Protein AF-A0A9D6J6Y9-F1 (afdb_monomer_lite)

pLDDT: mean 70.53, std 20.16, range [35.34, 92.69]

Secondary structure (DSSP, 8-state):
--STTSHHHHHHHHHTT---------TTS-HHHHHHHHHHHHHHHHHHHHHHHHHHHHHHHTT----HHHHHHHHHHHHHHHHHHHHHHHHHHTTS-TTSTTHHHHHHHHHHHHHHHHHHHHHHHHHHHHH-HHHHHHHHHHHTTS-SS---GGG-------GGG--

Foldseek 3Di:
DPDPPPVVVVVVVVVVVPPDPPVPVPVPDDLLNLLLVLLVVLVVLLVVLLVVLVVVLVCLVVVHDDDLVVNLVSLVVSLVSSLVSVVVSVVSVVVDDPPDPCNVVSLVSVVVVVVSVVSSVVSLVSCCVSVDPVNCVSCPVNVPRVPPDDPPPVSPDPPPPDPVPPD

Radius of gyration: 19.61 Å; chains: 1; bounding box: 60×45×50 Å

Sequence (167 aa):
MLVKKALSAFFLLSLISHGCFGVGLNPQFKPNEYVLKLYQRVLSIGQAILEFEEETIARLKSKHPIDSDSLVSRFLSGKSQIKALRKLARRFESRVSNSDPLFPKIQSLKERLISFLRRHRQNGEKLKELGGSKWIASFKGVDDAFSDGEIDPNCASFPVRTIDEQF

Structure (mmCIF, N/CA/C/O backbone):
data_AF-A0A9D6J6Y9-F1
#
_entry.id   AF-A0A9D6J6Y9-F1
#
loop_
_atom_site.group_PDB
_atom_site.id
_atom_site.type_symbol
_atom_site.label_atom_id
_atom_site.label_alt_id
_atom_site.label_comp_id
_atom_site.label_asym_id
_atom_site.label_entity_id
_atom_site.label_seq_id
_atom_site.pdbx_PDB_ins_code
_atom_site.Cartn_x
_atom_site.Cartn_y
_atom_site.Cartn_z
_atom_site.occupancy
_atom_site.B_iso_or_equiv
_atom_site.auth_seq_id
_atom_site.auth_comp_id
_atom_site.auth_asym_id
_atom_site.auth_atom_id
_atom_site.pdbx_PDB_model_num
ATOM 1 N N . MET A 1 1 ? -39.559 1.590 2.139 1.00 45.78 1 MET A N 1
ATOM 2 C CA . MET A 1 1 ? -38.839 0.292 2.114 1.00 45.78 1 MET A CA 1
ATOM 3 C C . MET A 1 1 ? -38.175 0.063 0.741 1.00 45.78 1 MET A C 1
ATOM 5 O O . MET A 1 1 ? -38.390 -0.964 0.117 1.00 45.78 1 MET A O 1
ATOM 9 N N . LEU A 1 2 ? -37.386 1.033 0.244 1.00 44.16 2 LEU A N 1
ATOM 10 C CA . LEU A 1 2 ? -36.997 1.110 -1.182 1.00 44.16 2 LEU A CA 1
ATOM 11 C C . LEU A 1 2 ? -35.543 1.566 -1.443 1.00 44.16 2 LEU A C 1
ATOM 13 O O . LEU A 1 2 ? -35.202 1.890 -2.568 1.00 44.16 2 LEU A O 1
ATOM 17 N N . VAL A 1 3 ? -34.663 1.565 -0.433 1.00 46.22 3 VAL A N 1
ATOM 18 C CA . VAL A 1 3 ? -33.266 2.045 -0.590 1.00 46.22 3 VAL A CA 1
ATOM 19 C C . VAL A 1 3 ? -32.233 0.905 -0.540 1.00 46.22 3 VAL A C 1
ATOM 21 O O . VAL A 1 3 ? -31.076 1.076 -0.905 1.00 46.22 3 VAL A O 1
ATOM 24 N N . LYS A 1 4 ? -32.640 -0.318 -0.173 1.00 44.38 4 LYS A N 1
ATOM 25 C CA . LYS A 1 4 ? -31.705 -1.443 0.027 1.00 44.38 4 LYS A CA 1
ATOM 26 C C . LYS A 1 4 ? -31.321 -2.222 -1.239 1.00 44.38 4 LYS A C 1
ATOM 28 O O . LYS A 1 4 ? -30.479 -3.106 -1.151 1.00 44.38 4 LYS A O 1
ATOM 33 N N . LYS A 1 5 ? -31.890 -1.912 -2.411 1.00 45.34 5 LYS A N 1
ATOM 34 C CA . LYS A 1 5 ? -31.613 -2.664 -3.654 1.00 45.34 5 LYS A CA 1
ATOM 35 C C . LYS A 1 5 ? -30.572 -2.019 -4.582 1.00 45.34 5 LYS A C 1
ATOM 37 O O . LYS A 1 5 ? -30.061 -2.708 -5.454 1.00 45.34 5 LYS A O 1
ATOM 42 N N . ALA A 1 6 ? -30.194 -0.756 -4.369 1.00 45.97 6 ALA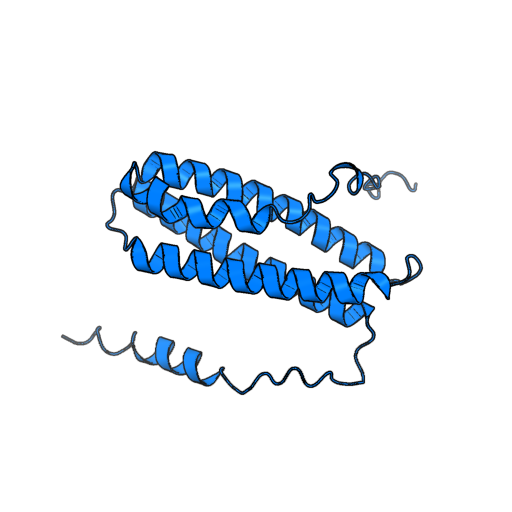 A N 1
ATOM 43 C CA . ALA A 1 6 ? -29.249 -0.061 -5.254 1.00 45.97 6 ALA A CA 1
ATOM 44 C C . ALA A 1 6 ? -27.764 -0.332 -4.926 1.00 45.97 6 ALA A C 1
ATOM 46 O O . ALA A 1 6 ? -26.925 -0.320 -5.822 1.00 45.97 6 ALA A O 1
ATOM 47 N N . LEU A 1 7 ? -27.423 -0.652 -3.670 1.00 45.28 7 LEU A N 1
ATOM 48 C CA . LEU A 1 7 ? -26.027 -0.896 -3.267 1.00 45.28 7 LEU A CA 1
ATOM 49 C C . LEU A 1 7 ? -25.489 -2.294 -3.624 1.00 45.28 7 LEU A C 1
ATOM 51 O O . LEU A 1 7 ? -24.278 -2.492 -3.632 1.00 45.28 7 LEU A O 1
ATOM 55 N N . SER A 1 8 ? -26.353 -3.255 -3.970 1.00 42.44 8 SER A N 1
ATOM 56 C CA . SER A 1 8 ? -25.916 -4.615 -4.331 1.00 42.44 8 SER A CA 1
ATOM 57 C C . SER A 1 8 ? -25.462 -4.743 -5.790 1.00 42.44 8 SER A C 1
ATOM 59 O O . SER A 1 8 ? -24.749 -5.688 -6.118 1.00 42.44 8 SER A O 1
ATOM 61 N N . ALA A 1 9 ? -25.842 -3.811 -6.670 1.00 46.44 9 ALA A N 1
ATOM 62 C CA . ALA A 1 9 ? -25.486 -3.880 -8.089 1.00 46.44 9 ALA A CA 1
ATOM 63 C C . ALA A 1 9 ? -24.075 -3.331 -8.372 1.00 46.44 9 ALA A C 1
ATOM 65 O O . ALA A 1 9 ? -23.401 -3.802 -9.284 1.00 46.44 9 ALA A O 1
ATOM 66 N N . PHE A 1 10 ? -23.579 -2.406 -7.542 1.00 47.28 10 PHE A N 1
ATOM 67 C CA . PHE A 1 10 ? -22.223 -1.865 -7.687 1.00 47.28 10 PHE A CA 1
ATOM 68 C C . PHE A 1 10 ? -21.133 -2.864 -7.266 1.00 47.28 10 PHE A C 1
ATOM 70 O O . PHE A 1 10 ? -20.038 -2.859 -7.824 1.00 47.28 10 PHE A O 1
ATOM 77 N N . PHE A 1 11 ? -21.438 -3.773 -6.333 1.00 45.28 11 PHE A N 1
ATOM 78 C CA . PHE A 1 11 ? -20.496 -4.815 -5.910 1.00 45.28 11 PHE A CA 1
ATOM 79 C C . PHE A 1 11 ? -20.420 -5.995 -6.894 1.00 45.28 11 PHE A C 1
ATOM 81 O O . PHE A 1 11 ? -19.364 -6.608 -7.039 1.00 45.28 11 PHE A O 1
ATOM 88 N N . LEU A 1 12 ? -21.504 -6.276 -7.624 1.00 40.16 12 LEU A N 1
ATOM 89 C CA . LEU A 1 12 ? -21.552 -7.355 -8.618 1.00 40.16 12 LEU A CA 1
ATOM 90 C C . LEU A 1 12 ? -20.881 -6.987 -9.951 1.00 40.16 12 LEU A C 1
ATOM 92 O O . LEU A 1 12 ? -20.340 -7.867 -10.615 1.00 40.16 12 LEU A O 1
ATOM 96 N N . LEU A 1 13 ? -20.804 -5.700 -10.301 1.00 38.53 13 LEU A N 1
ATOM 97 C CA . LEU A 1 13 ? -20.043 -5.237 -11.471 1.00 38.53 13 LEU A CA 1
ATOM 98 C C . LEU A 1 13 ? -18.526 -5.151 -11.231 1.00 38.53 13 LEU A C 1
ATOM 100 O O . LEU A 1 13 ? -17.762 -5.154 -12.192 1.00 38.53 13 LEU A O 1
ATOM 104 N N . SER A 1 14 ? -18.066 -5.159 -9.976 1.00 40.72 14 SER A N 1
ATOM 105 C CA . SER A 1 14 ? -16.626 -5.190 -9.669 1.00 40.72 14 SER A CA 1
ATOM 106 C C . SER A 1 14 ? -16.041 -6.613 -9.695 1.00 40.72 14 SER A C 1
ATOM 108 O O . SER A 1 14 ? -14.840 -6.798 -9.891 1.00 40.72 14 SER A O 1
ATOM 110 N N . LEU A 1 15 ? -16.884 -7.649 -9.588 1.00 43.41 15 LEU A N 1
ATOM 111 C CA . LEU A 1 15 ? -16.440 -9.048 -9.526 1.00 43.41 15 LEU A CA 1
ATOM 112 C C . LEU A 1 15 ? -16.279 -9.724 -10.897 1.00 43.41 15 LEU A C 1
ATOM 114 O O . LEU A 1 15 ? -15.530 -10.692 -10.985 1.00 43.41 15 LEU A O 1
ATOM 118 N N . ILE A 1 16 ? -16.853 -9.177 -11.974 1.00 44.53 16 ILE A N 1
ATOM 119 C CA . ILE A 1 16 ? -16.681 -9.704 -13.347 1.00 44.53 16 ILE A CA 1
ATOM 120 C C . ILE A 1 16 ? -15.423 -9.128 -14.036 1.00 44.53 16 ILE A C 1
ATOM 122 O O . ILE A 1 16 ? -15.045 -9.553 -15.121 1.00 44.53 16 ILE A O 1
ATOM 126 N N . SER A 1 17 ? -14.672 -8.243 -13.367 1.00 40.84 17 SER A N 1
ATOM 127 C CA . SER A 1 17 ? -13.323 -7.862 -13.823 1.00 40.84 17 SER A CA 1
ATOM 128 C C . SER A 1 17 ? -12.222 -8.861 -13.421 1.00 40.84 17 SER A C 1
ATOM 130 O O . SER A 1 17 ? -11.066 -8.672 -13.793 1.00 40.84 17 SER A O 1
ATOM 132 N N . HIS A 1 18 ? -12.576 -9.990 -12.786 1.00 43.03 18 HIS A N 1
ATOM 133 C CA . HIS A 1 18 ? -11.714 -11.179 -12.667 1.00 43.03 18 HIS A CA 1
ATOM 134 C C . HIS A 1 18 ? -11.625 -11.959 -13.990 1.00 43.03 18 HIS A C 1
ATOM 136 O O . HI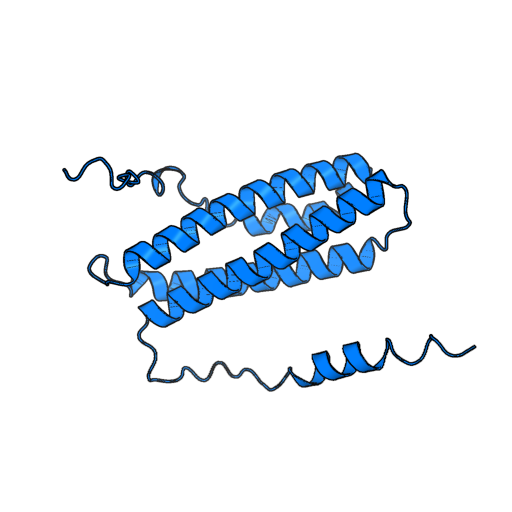S A 1 18 ? -11.566 -13.189 -14.004 1.00 43.03 18 HIS A O 1
ATOM 142 N N . GLY A 1 19 ? -11.588 -11.244 -15.117 1.00 36.19 19 GLY A N 1
ATOM 143 C CA . GLY A 1 19 ? -11.027 -11.798 -16.333 1.00 36.19 19 GLY A CA 1
ATOM 144 C C . GLY A 1 19 ? -9.611 -12.237 -16.000 1.00 36.19 19 GLY A C 1
ATOM 145 O O . GLY A 1 19 ? -8.817 -11.435 -15.510 1.00 36.19 19 GLY A O 1
ATOM 146 N N . CYS A 1 20 ? -9.347 -13.526 -16.191 1.00 36.75 20 CYS A N 1
ATOM 147 C CA . CYS A 1 20 ? -8.038 -14.145 -16.223 1.00 36.75 20 CYS A CA 1
ATOM 148 C C . CYS A 1 20 ? -6.949 -13.156 -16.662 1.00 36.75 20 CYS A C 1
ATOM 150 O O . CYS A 1 20 ? -6.635 -13.056 -17.846 1.00 36.75 20 CYS A O 1
ATOM 152 N N . PHE A 1 21 ? -6.303 -12.475 -15.714 1.00 40.75 21 PHE A N 1
ATOM 153 C CA . PHE A 1 21 ? -4.979 -11.920 -15.944 1.00 40.75 21 PHE A CA 1
ATOM 154 C C . PHE A 1 21 ? -4.016 -13.101 -15.875 1.00 40.75 21 PHE A C 1
ATOM 156 O O . PHE A 1 21 ? -3.206 -13.247 -14.962 1.00 40.75 21 PHE 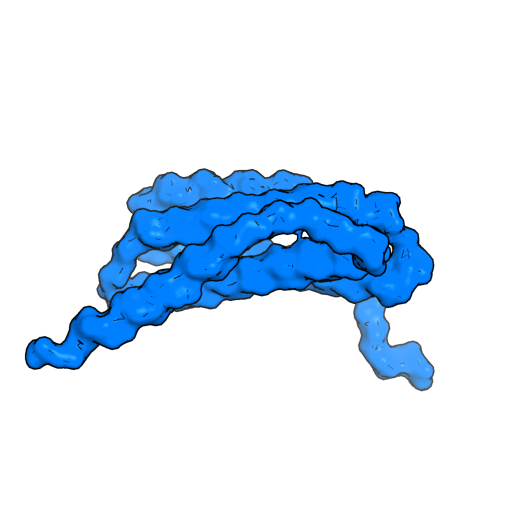A O 1
ATOM 163 N N . GLY A 1 22 ? -4.103 -13.950 -16.903 1.00 35.69 22 GLY A N 1
ATOM 164 C CA . GLY A 1 22 ? -2.888 -14.470 -17.481 1.00 35.69 22 GLY A CA 1
ATOM 165 C C . GLY A 1 22 ? -2.009 -13.250 -17.690 1.00 35.69 22 GLY A C 1
ATOM 166 O O . GLY A 1 22 ? -2.376 -12.318 -18.409 1.00 35.69 22 GLY A O 1
ATOM 167 N N . VAL A 1 23 ? -0.885 -13.207 -16.987 1.00 44.00 23 VAL A N 1
ATOM 168 C CA . VAL A 1 23 ? 0.209 -12.306 -17.322 1.00 44.00 23 VAL A CA 1
ATOM 169 C C . VAL A 1 23 ? 0.746 -12.823 -18.655 1.00 44.00 23 VAL A C 1
ATOM 171 O O . VAL A 1 23 ? 1.798 -13.447 -18.726 1.00 44.00 23 VAL A O 1
ATOM 174 N N . GLY A 1 24 ? -0.037 -12.632 -19.718 1.00 35.34 24 GLY A N 1
ATOM 175 C CA . GLY A 1 24 ? 0.458 -12.597 -21.070 1.00 35.34 24 GLY A CA 1
ATOM 176 C C . GLY A 1 24 ? 1.434 -11.445 -21.055 1.00 35.34 24 GLY A C 1
ATOM 177 O O . GLY A 1 24 ? 1.036 -10.280 -21.044 1.00 35.34 24 GLY A O 1
ATOM 178 N N . LEU A 1 25 ? 2.713 -11.782 -20.914 1.00 44.00 25 LEU A N 1
ATOM 179 C CA . LEU A 1 25 ? 3.812 -10.888 -21.214 1.00 44.00 25 LEU A CA 1
ATOM 180 C C . LEU A 1 25 ? 3.550 -10.410 -22.635 1.00 44.00 25 LEU A C 1
ATOM 182 O O . LEU A 1 25 ? 3.826 -11.131 -23.585 1.00 44.00 25 LEU A O 1
ATOM 186 N N . ASN A 1 26 ? 2.912 -9.250 -22.774 1.00 44.56 26 ASN A N 1
ATOM 187 C CA . ASN A 1 26 ? 2.715 -8.645 -24.071 1.00 44.56 26 ASN A CA 1
ATOM 188 C C . ASN A 1 26 ? 4.133 -8.326 -24.573 1.00 44.56 26 ASN A C 1
ATOM 190 O O . ASN A 1 26 ? 4.806 -7.503 -23.941 1.00 44.56 26 ASN A O 1
ATOM 194 N N . PRO A 1 27 ? 4.628 -9.008 -25.623 1.00 49.41 27 PRO A N 1
ATOM 195 C CA . PRO A 1 27 ? 6.043 -8.995 -26.000 1.00 49.41 27 PRO A CA 1
ATOM 196 C C . PRO A 1 27 ? 6.540 -7.620 -26.478 1.00 49.41 27 PRO A C 1
ATOM 198 O O . PRO A 1 27 ? 7.713 -7.470 -26.799 1.00 49.41 27 PRO A O 1
ATOM 201 N N . GLN A 1 28 ? 5.666 -6.610 -26.507 1.00 56.19 28 GLN A N 1
ATOM 202 C CA . GLN A 1 28 ? 5.981 -5.240 -26.899 1.00 56.19 28 GLN A CA 1
ATOM 203 C C . GLN A 1 28 ? 6.451 -4.326 -25.756 1.00 56.19 28 GLN A C 1
ATOM 205 O O . GLN A 1 28 ? 7.018 -3.277 -26.047 1.00 56.19 28 GLN A O 1
ATOM 210 N N . PHE A 1 29 ? 6.251 -4.674 -24.477 1.00 60.56 29 PHE A N 1
ATOM 211 C CA . PHE A 1 29 ? 6.690 -3.795 -23.382 1.00 60.56 29 PHE A CA 1
ATOM 212 C C . PHE A 1 29 ? 8.173 -3.989 -23.069 1.00 60.56 29 PHE A C 1
ATOM 214 O O . PHE A 1 29 ? 8.608 -5.078 -22.685 1.00 60.56 29 PHE A O 1
ATOM 221 N N . LYS A 1 30 ? 8.949 -2.905 -23.176 1.00 78.44 30 LYS A N 1
ATOM 222 C CA . LYS A 1 30 ? 10.346 -2.895 -22.733 1.00 78.44 30 LYS A CA 1
ATOM 223 C C . LYS A 1 30 ? 10.407 -3.104 -21.201 1.00 78.44 30 LYS A C 1
ATOM 225 O O . LYS A 1 30 ? 9.505 -2.655 -20.486 1.00 78.44 30 LYS A O 1
ATOM 230 N N . PRO A 1 31 ? 11.441 -3.782 -20.657 1.00 77.38 31 PRO A N 1
ATOM 231 C CA . PRO A 1 31 ? 11.528 -4.096 -19.224 1.00 77.38 31 PRO A CA 1
ATOM 232 C C . PRO A 1 31 ? 11.350 -2.886 -18.288 1.00 77.38 31 PRO A C 1
ATOM 234 O O . PRO A 1 31 ? 10.694 -2.994 -17.254 1.00 77.38 31 PRO A O 1
ATOM 237 N N . ASN A 1 32 ? 11.875 -1.723 -18.675 1.00 81.38 32 ASN A N 1
ATOM 238 C CA . ASN A 1 32 ? 11.741 -0.440 -17.977 1.00 81.38 32 ASN A CA 1
ATOM 239 C C . ASN A 1 32 ? 10.280 0.047 -17.862 1.00 81.38 32 ASN A C 1
ATOM 241 O O . ASN A 1 32 ? 9.847 0.465 -16.788 1.00 81.38 32 ASN A O 1
ATOM 245 N N . GLU A 1 33 ? 9.484 -0.062 -18.927 1.00 87.44 33 GLU A N 1
ATOM 246 C CA . GLU A 1 33 ? 8.060 0.293 -18.923 1.00 87.44 33 GLU A CA 1
ATOM 247 C C . GLU A 1 33 ? 7.255 -0.641 -18.015 1.00 87.44 33 GLU A C 1
ATOM 249 O O . GLU A 1 33 ? 6.311 -0.214 -17.342 1.00 87.44 33 GLU A O 1
ATOM 254 N N . TYR A 1 34 ? 7.649 -1.915 -17.955 1.00 88.19 34 TYR A N 1
ATOM 255 C CA . TYR A 1 34 ? 7.027 -2.889 -17.067 1.00 88.19 34 TYR A CA 1
ATOM 256 C C . TYR A 1 34 ? 7.314 -2.570 -15.594 1.00 88.19 34 TYR A C 1
ATOM 258 O O . TYR A 1 34 ? 6.385 -2.515 -14.788 1.00 88.19 34 TYR A O 1
ATOM 266 N N . VAL A 1 35 ? 8.571 -2.270 -15.246 1.00 88.00 35 VAL A N 1
ATOM 267 C CA . VAL A 1 35 ? 8.958 -1.829 -13.891 1.00 88.00 35 VAL A CA 1
ATOM 268 C C . VAL A 1 35 ? 8.181 -0.578 -13.481 1.00 88.00 35 VAL A C 1
ATOM 270 O O . VAL A 1 35 ? 7.622 -0.534 -12.382 1.00 88.00 35 VAL A O 1
ATOM 273 N N . LEU A 1 36 ? 8.077 0.407 -14.378 1.00 91.06 36 LEU A N 1
ATOM 274 C CA . LEU A 1 36 ? 7.314 1.630 -14.140 1.00 91.06 36 LEU A CA 1
ATOM 275 C C . LEU A 1 36 ? 5.847 1.324 -13.796 1.00 91.06 36 LEU A C 1
ATOM 277 O O . LEU A 1 36 ? 5.343 1.789 -12.771 1.00 91.06 36 LEU A O 1
ATOM 281 N N . LYS A 1 37 ? 5.172 0.506 -14.615 1.00 91.31 37 LYS A N 1
ATOM 282 C CA . LYS A 1 37 ? 3.770 0.115 -14.396 1.00 91.31 37 LYS A CA 1
ATOM 283 C C . LYS A 1 37 ? 3.573 -0.647 -13.089 1.00 91.31 37 LYS A C 1
ATOM 285 O O . LYS A 1 37 ? 2.596 -0.404 -12.381 1.00 91.31 37 LYS A O 1
ATOM 290 N N . LEU A 1 38 ? 4.496 -1.545 -12.745 1.00 89.38 38 LEU A N 1
ATOM 291 C CA . LEU A 1 38 ? 4.434 -2.292 -11.490 1.00 89.38 38 LEU A CA 1
ATOM 292 C C . LEU A 1 38 ? 4.528 -1.360 -10.281 1.00 89.38 38 LEU A C 1
ATOM 294 O O . LEU A 1 38 ? 3.702 -1.465 -9.376 1.00 89.38 38 LEU A O 1
ATOM 298 N N . TYR A 1 39 ? 5.468 -0.411 -10.277 1.00 89.38 39 TYR A N 1
ATOM 299 C CA . TYR A 1 39 ? 5.578 0.563 -9.189 1.00 89.38 39 TYR A CA 1
ATOM 300 C C . TYR A 1 39 ? 4.374 1.505 -9.111 1.00 89.38 39 TYR A C 1
ATOM 302 O O . TYR A 1 39 ? 3.887 1.781 -8.015 1.00 89.38 39 TYR A O 1
ATOM 310 N N . GLN A 1 40 ? 3.830 1.944 -10.248 1.00 92.38 40 GLN A N 1
ATOM 311 C CA . GLN A 1 40 ? 2.580 2.709 -10.273 1.00 92.38 40 GLN A CA 1
ATOM 312 C C . GLN A 1 40 ? 1.421 1.917 -9.658 1.00 92.38 40 GLN A C 1
ATOM 314 O O . GLN A 1 40 ? 0.659 2.460 -8.858 1.00 92.38 40 GLN A O 1
ATOM 319 N N . ARG A 1 41 ? 1.308 0.621 -9.976 1.00 91.06 41 ARG A N 1
ATOM 320 C CA . ARG A 1 41 ? 0.276 -0.246 -9.397 1.00 91.06 41 ARG A CA 1
ATOM 321 C C . ARG A 1 41 ? 0.472 -0.445 -7.897 1.00 91.06 41 ARG A C 1
ATOM 323 O O . ARG A 1 41 ? -0.505 -0.366 -7.159 1.00 91.06 41 ARG A O 1
ATOM 330 N N . VAL A 1 42 ? 1.712 -0.648 -7.445 1.00 88.94 42 VAL A N 1
ATOM 331 C CA . VAL A 1 42 ? 2.051 -0.722 -6.014 1.00 88.94 42 VAL A CA 1
ATOM 332 C C . VAL A 1 42 ? 1.597 0.543 -5.287 1.00 88.94 42 VAL A C 1
ATOM 334 O O . VAL A 1 42 ? 0.929 0.439 -4.264 1.00 88.94 42 VAL A O 1
ATOM 337 N N . LEU A 1 43 ? 1.912 1.726 -5.822 1.00 89.69 43 LEU A N 1
ATOM 338 C CA . LEU A 1 43 ? 1.517 2.995 -5.209 1.00 89.69 43 LEU A CA 1
ATOM 339 C C . LEU A 1 43 ? 0.006 3.221 -5.236 1.00 89.69 43 LEU A C 1
ATOM 341 O O . LEU A 1 43 ? -0.529 3.747 -4.272 1.00 89.69 43 LEU A O 1
ATOM 345 N N . SER A 1 44 ? -0.687 2.809 -6.298 1.00 92.69 44 SER A N 1
ATOM 346 C CA . SER A 1 44 ? -2.150 2.901 -6.372 1.00 92.69 44 SER A CA 1
ATOM 347 C C . SER A 1 44 ? -2.827 2.045 -5.298 1.00 92.69 44 SER A C 1
ATOM 349 O O . SER A 1 44 ? -3.738 2.522 -4.628 1.00 92.69 44 SER A O 1
ATOM 351 N N . ILE A 1 45 ? -2.352 0.813 -5.089 1.00 87.62 45 ILE A N 1
ATOM 352 C CA . ILE A 1 45 ? -2.849 -0.050 -4.008 1.00 87.62 45 ILE A CA 1
ATOM 353 C C . ILE A 1 45 ? -2.484 0.550 -2.646 1.00 87.62 45 ILE A C 1
ATOM 355 O O . ILE A 1 45 ? -3.327 0.597 -1.758 1.00 87.62 45 ILE A O 1
ATOM 359 N N . GLY A 1 46 ? -1.254 1.046 -2.488 1.00 88.38 46 GLY A N 1
ATOM 360 C CA . GLY A 1 46 ? -0.815 1.702 -1.257 1.00 88.38 46 GLY A CA 1
ATOM 361 C C . GLY A 1 46 ? -1.672 2.919 -0.901 1.00 88.38 46 GLY A C 1
ATOM 362 O O . GLY A 1 46 ? -2.119 3.046 0.231 1.00 88.38 46 GLY A O 1
ATOM 363 N N . GLN A 1 47 ? -1.982 3.775 -1.870 1.00 91.56 47 GLN A N 1
ATOM 364 C CA . GLN A 1 47 ? -2.839 4.940 -1.656 1.00 91.56 47 GLN A CA 1
ATOM 365 C C . GLN A 1 47 ? -4.237 4.536 -1.165 1.00 91.56 47 GLN A C 1
ATOM 367 O O . GLN A 1 47 ? -4.714 5.094 -0.183 1.00 91.56 47 GLN A O 1
ATOM 372 N N . ALA A 1 48 ? -4.843 3.511 -1.772 1.00 89.69 48 ALA A N 1
ATOM 373 C CA . ALA A 1 48 ? -6.132 2.988 -1.321 1.00 89.69 48 ALA A CA 1
ATOM 374 C C . ALA A 1 48 ? -6.074 2.431 0.116 1.00 89.69 48 ALA A C 1
ATOM 376 O O . ALA A 1 48 ? -7.034 2.566 0.871 1.00 89.69 48 ALA A O 1
ATOM 377 N N . ILE A 1 49 ? -4.947 1.825 0.512 1.00 88.69 49 ILE A N 1
ATOM 378 C CA . ILE A 1 49 ? -4.720 1.380 1.895 1.00 88.69 49 ILE A CA 1
ATOM 379 C C . ILE A 1 49 ? -4.640 2.583 2.847 1.00 88.69 49 ILE A C 1
ATOM 381 O O . ILE A 1 49 ? -5.291 2.549 3.886 1.00 88.69 49 ILE A O 1
ATOM 385 N N . LEU A 1 50 ? -3.902 3.648 2.502 1.00 89.75 50 LEU A N 1
ATOM 386 C CA . LEU A 1 50 ? -3.810 4.847 3.353 1.00 89.75 50 LEU A CA 1
ATOM 387 C C . LEU A 1 50 ? -5.167 5.528 3.539 1.00 89.75 50 LEU A C 1
ATOM 389 O O . LEU A 1 50 ? -5.524 5.873 4.658 1.00 89.75 50 LEU A O 1
ATOM 393 N N . GLU A 1 51 ? -5.932 5.700 2.462 1.00 91.75 51 GLU A N 1
ATOM 394 C CA . GLU A 1 51 ? -7.269 6.307 2.531 1.00 91.75 51 GLU A CA 1
ATOM 395 C C . GLU A 1 51 ? -8.191 5.495 3.442 1.00 91.75 51 GLU A C 1
ATOM 397 O O . GLU A 1 51 ? -8.902 6.042 4.285 1.00 91.75 51 GLU A O 1
ATOM 402 N N . PHE A 1 52 ? -8.118 4.171 3.332 1.00 89.31 52 PHE A N 1
ATOM 403 C CA . PHE A 1 52 ? -8.878 3.267 4.179 1.00 89.31 52 PHE A CA 1
ATOM 404 C C . PHE A 1 52 ? -8.451 3.326 5.657 1.00 89.31 52 PHE A C 1
ATOM 406 O O . PHE A 1 52 ? -9.300 3.266 6.550 1.00 89.31 52 PHE A O 1
ATOM 413 N N . GLU A 1 53 ? -7.157 3.484 5.944 1.00 88.81 53 GLU A N 1
ATOM 414 C CA . GLU A 1 53 ? -6.651 3.719 7.304 1.00 88.81 53 GLU A CA 1
ATOM 415 C C . GLU A 1 53 ? -7.143 5.036 7.878 1.00 88.81 53 GLU A C 1
ATOM 417 O O . GLU A 1 53 ? -7.614 5.070 9.011 1.00 88.81 53 GLU A O 1
ATOM 422 N N . GLU A 1 54 ? -7.037 6.115 7.108 1.00 91.94 54 GLU A N 1
ATOM 423 C CA . GLU A 1 54 ? -7.452 7.452 7.524 1.00 91.94 54 GLU A CA 1
ATOM 424 C C . GLU A 1 54 ? -8.956 7.489 7.814 1.00 91.94 54 GLU A C 1
ATOM 426 O O . GLU A 1 54 ? -9.370 8.005 8.857 1.00 91.94 54 GLU A O 1
ATOM 431 N N . GLU A 1 55 ? -9.770 6.855 6.964 1.00 91.50 55 GLU A N 1
ATOM 432 C CA . GLU A 1 55 ? -11.205 6.679 7.195 1.00 91.50 55 GLU A CA 1
ATOM 433 C C . GLU A 1 55 ? -11.474 5.876 8.478 1.00 91.50 55 GLU A C 1
ATOM 435 O O . GLU A 1 55 ? -12.329 6.242 9.289 1.00 91.50 55 GLU A O 1
ATOM 440 N N . THR A 1 56 ? -10.722 4.798 8.701 1.00 89.44 56 THR A N 1
ATOM 441 C CA . THR A 1 56 ? -10.864 3.956 9.897 1.00 89.44 56 THR A CA 1
ATOM 442 C C . THR A 1 56 ? -10.494 4.723 11.164 1.00 89.44 56 THR A C 1
ATOM 444 O O . THR A 1 56 ? -11.239 4.689 12.144 1.00 89.44 56 THR A O 1
ATOM 447 N N . ILE A 1 57 ? -9.387 5.469 11.143 1.00 90.69 57 ILE A N 1
ATOM 448 C CA . ILE A 1 57 ? -8.952 6.337 12.243 1.00 90.69 57 ILE A CA 1
ATOM 449 C C . ILE A 1 57 ? -10.030 7.382 12.542 1.00 90.69 57 ILE A C 1
ATOM 451 O O . ILE A 1 57 ? -10.358 7.603 13.710 1.00 90.69 57 ILE A O 1
ATOM 455 N N . ALA A 1 58 ? -10.604 8.013 11.514 1.00 91.88 58 ALA A N 1
ATOM 456 C CA . ALA A 1 58 ? -11.678 8.986 11.687 1.00 91.88 58 ALA A CA 1
ATOM 457 C C . ALA A 1 58 ? -12.905 8.352 12.362 1.00 91.88 58 ALA A C 1
ATOM 459 O O . ALA A 1 58 ? -13.409 8.893 13.349 1.00 91.88 58 ALA A O 1
ATOM 460 N N . ARG A 1 59 ? -13.326 7.165 11.904 1.00 90.25 59 ARG A N 1
ATOM 461 C CA . ARG A 1 59 ? -14.443 6.415 12.500 1.00 90.25 59 ARG A CA 1
ATOM 462 C C . ARG A 1 59 ? -14.186 6.057 13.964 1.00 90.25 59 ARG A C 1
ATOM 464 O O . ARG A 1 59 ? -15.067 6.291 14.794 1.00 90.25 59 ARG A O 1
ATOM 471 N N . LEU A 1 60 ? -12.984 5.573 14.295 1.00 88.31 60 LEU A N 1
ATOM 472 C CA . LEU A 1 60 ? -12.592 5.254 15.675 1.00 88.31 60 LEU A CA 1
ATOM 473 C C . LEU A 1 60 ? -12.656 6.493 16.573 1.00 88.31 60 LEU A C 1
ATOM 475 O O . LEU A 1 60 ? -13.245 6.437 17.651 1.00 88.31 60 LEU A O 1
ATOM 479 N N . LYS A 1 61 ? -12.130 7.635 16.109 1.00 90.56 61 LYS A N 1
ATOM 480 C CA . LYS A 1 61 ? -12.187 8.906 16.852 1.00 90.56 61 LYS A CA 1
ATOM 481 C C . LYS A 1 61 ? -13.621 9.362 17.123 1.00 90.56 61 LYS A C 1
ATOM 483 O O . LYS A 1 61 ? -13.913 9.849 18.210 1.00 90.56 61 LYS A O 1
ATOM 488 N N . SER A 1 62 ? -14.523 9.158 16.166 1.00 92.50 62 SER A N 1
ATOM 489 C CA . SER A 1 62 ? -15.957 9.444 16.317 1.00 92.50 62 SER A CA 1
ATOM 490 C C . SER A 1 62 ? -16.753 8.365 17.069 1.00 92.50 62 SER A C 1
ATOM 492 O O . SER A 1 62 ? -17.970 8.483 17.181 1.00 92.50 62 SER A O 1
ATOM 494 N N . LYS A 1 63 ? -16.096 7.314 17.590 1.00 86.69 63 LYS A N 1
ATOM 495 C CA . LYS A 1 63 ? -16.724 6.170 18.283 1.00 86.69 63 LYS A CA 1
ATOM 496 C C . LYS A 1 63 ? -17.780 5.437 17.445 1.00 86.69 63 LYS A C 1
ATOM 498 O O . LYS A 1 63 ? -18.715 4.846 17.986 1.00 86.69 63 LYS A O 1
ATOM 503 N N . HIS A 1 64 ? -17.638 5.460 16.122 1.00 84.19 64 HIS A N 1
ATOM 504 C CA . HIS A 1 64 ? -18.496 4.674 15.247 1.00 84.19 64 HIS A CA 1
ATOM 505 C C . HIS A 1 64 ? -18.097 3.195 15.282 1.00 84.19 64 HIS A C 1
ATOM 507 O O . HIS A 1 64 ? -16.917 2.883 15.449 1.00 84.19 64 HIS A O 1
ATOM 513 N N . PRO A 1 65 ? -19.062 2.271 15.125 1.00 80.94 65 PRO A N 1
ATOM 514 C CA . PRO A 1 65 ? -18.770 0.850 15.069 1.00 80.94 65 PRO A CA 1
ATOM 515 C C . PRO A 1 65 ? -17.953 0.525 13.823 1.00 80.94 65 PRO A C 1
ATOM 517 O O . PRO A 1 65 ? -18.154 1.095 12.746 1.00 80.94 65 PRO A O 1
ATOM 520 N N . ILE A 1 66 ? -17.035 -0.421 13.980 1.00 83.31 66 ILE A N 1
ATOM 521 C CA . ILE A 1 66 ? -16.126 -0.834 12.926 1.00 83.31 66 ILE A CA 1
ATOM 522 C C . ILE A 1 66 ? -16.039 -2.354 12.896 1.00 83.31 66 ILE A C 1
ATOM 524 O O . ILE A 1 66 ? -15.892 -3.003 13.931 1.00 83.31 66 ILE A O 1
ATOM 528 N N . ASP A 1 67 ? -16.099 -2.899 11.687 1.00 82.81 67 ASP A N 1
ATOM 529 C CA . ASP A 1 67 ? -15.856 -4.308 11.417 1.00 82.81 67 ASP A CA 1
ATOM 530 C C . ASP A 1 67 ? -14.343 -4.568 11.325 1.00 82.81 67 ASP A C 1
ATOM 532 O O . ASP A 1 67 ? -13.704 -4.312 10.299 1.00 82.81 67 ASP A O 1
ATOM 536 N N . SER A 1 68 ? -13.770 -5.041 12.435 1.00 76.81 68 SER A N 1
ATOM 537 C CA . SER A 1 68 ? -12.344 -5.359 12.554 1.00 76.81 68 SER A CA 1
ATOM 538 C C . SER A 1 68 ? -11.893 -6.437 11.573 1.00 76.81 68 SER A C 1
ATOM 540 O O . SER A 1 68 ? -10.766 -6.385 11.086 1.00 76.81 68 SER A O 1
ATOM 542 N N . ASP A 1 69 ? -12.758 -7.393 11.248 1.00 79.81 69 ASP A N 1
ATOM 543 C CA . ASP A 1 69 ? -12.368 -8.578 10.486 1.00 79.81 69 ASP A CA 1
ATOM 544 C C . ASP A 1 69 ? -12.290 -8.234 8.996 1.00 79.81 69 ASP A C 1
ATOM 546 O O . ASP A 1 69 ? -11.320 -8.570 8.309 1.00 79.81 69 ASP A O 1
ATOM 550 N N . SER A 1 70 ? -13.264 -7.457 8.513 1.00 80.31 70 SER A N 1
ATOM 551 C CA . SER A 1 70 ? -13.249 -6.877 7.165 1.00 80.31 70 SER A CA 1
ATOM 552 C C . SER A 1 70 ? -12.039 -5.967 6.944 1.00 80.31 70 SER A C 1
ATOM 554 O O . SER A 1 70 ? -11.387 -6.033 5.896 1.00 80.31 70 SER A O 1
ATOM 556 N N . LEU A 1 71 ? -11.680 -5.161 7.948 1.00 79.12 71 LEU A N 1
ATOM 557 C CA . LEU A 1 71 ? -10.476 -4.333 7.917 1.00 79.12 71 LEU A CA 1
ATOM 558 C C . LEU A 1 71 ? -9.207 -5.160 7.767 1.00 79.12 71 LEU A C 1
ATOM 560 O O . LEU A 1 71 ? -8.443 -4.948 6.826 1.00 79.12 71 LEU A O 1
ATOM 564 N N . VAL A 1 72 ? -8.998 -6.113 8.674 1.00 80.69 72 VAL A N 1
ATOM 565 C CA . VAL A 1 72 ? -7.801 -6.961 8.696 1.00 80.69 72 VAL A CA 1
ATOM 566 C C . VAL A 1 72 ? -7.667 -7.727 7.381 1.00 80.69 72 VAL A C 1
ATOM 568 O O . VAL A 1 72 ? -6.587 -7.750 6.792 1.00 80.69 72 VAL A O 1
ATOM 571 N N . SER A 1 73 ? -8.766 -8.273 6.857 1.00 82.00 73 SER A N 1
ATOM 572 C CA . SER A 1 73 ? -8.783 -8.962 5.563 1.00 82.00 73 SER A CA 1
ATOM 573 C C . SER A 1 73 ? -8.338 -8.056 4.406 1.00 82.00 73 SER A C 1
ATOM 575 O O . SER A 1 73 ? -7.482 -8.439 3.601 1.00 82.00 73 SER A O 1
ATOM 577 N N . ARG A 1 74 ? -8.844 -6.816 4.343 1.00 82.19 74 ARG A N 1
ATOM 578 C CA . ARG A 1 74 ? -8.443 -5.838 3.316 1.00 82.19 74 ARG A CA 1
ATOM 579 C C . ARG A 1 74 ? -6.973 -5.445 3.439 1.00 82.19 74 ARG A C 1
ATOM 581 O O . ARG A 1 74 ? -6.284 -5.398 2.419 1.00 82.19 74 ARG A O 1
ATOM 588 N N . PHE A 1 75 ? -6.477 -5.240 4.660 1.00 82.12 75 PHE A N 1
ATOM 589 C CA . PHE A 1 75 ? -5.059 -4.964 4.905 1.00 82.12 75 PHE A CA 1
ATOM 590 C C . PHE A 1 75 ? -4.166 -6.111 4.442 1.00 82.12 75 PHE A C 1
ATOM 592 O O . PHE A 1 75 ? -3.213 -5.885 3.695 1.00 82.12 75 PHE A O 1
ATOM 599 N N . LEU A 1 76 ? -4.487 -7.347 4.829 1.00 81.44 76 LEU A N 1
ATOM 600 C CA . LEU A 1 76 ? -3.720 -8.531 4.440 1.00 81.44 76 LEU A CA 1
ATOM 601 C C . LEU A 1 76 ? -3.747 -8.758 2.923 1.00 81.44 76 LEU A C 1
ATOM 603 O O . LEU A 1 76 ? -2.709 -9.068 2.332 1.00 81.44 76 LEU A O 1
ATOM 607 N N . SER A 1 77 ? -4.898 -8.545 2.281 1.00 84.38 77 SER A N 1
ATOM 608 C CA . SER A 1 77 ? -5.036 -8.625 0.824 1.00 84.38 77 SER A CA 1
ATOM 609 C C . SER A 1 77 ? -4.174 -7.577 0.114 1.00 84.38 77 SER A C 1
ATOM 611 O O . SER A 1 77 ? -3.347 -7.927 -0.733 1.00 84.38 77 SER A O 1
ATOM 613 N N . GLY A 1 78 ? -4.293 -6.302 0.497 1.00 83.06 78 GLY A N 1
ATOM 614 C CA . GLY A 1 78 ? -3.500 -5.215 -0.081 1.00 83.06 78 GLY A CA 1
ATOM 615 C C . GLY A 1 78 ? -1.996 -5.422 0.117 1.00 83.06 78 GLY A C 1
ATOM 616 O O . GLY A 1 78 ? -1.208 -5.282 -0.820 1.00 83.06 78 GLY A O 1
ATOM 617 N N . LYS A 1 79 ? -1.597 -5.871 1.309 1.00 82.06 79 LYS A N 1
ATOM 618 C CA . LYS A 1 79 ? -0.222 -6.261 1.640 1.00 82.06 79 LYS A CA 1
ATOM 619 C C . LYS A 1 79 ? 0.301 -7.386 0.746 1.00 82.06 79 LYS A C 1
ATOM 621 O O . LYS A 1 79 ? 1.401 -7.268 0.206 1.00 82.06 79 LYS A O 1
ATOM 626 N N . SER A 1 80 ? -0.472 -8.457 0.562 1.00 81.25 80 SER A 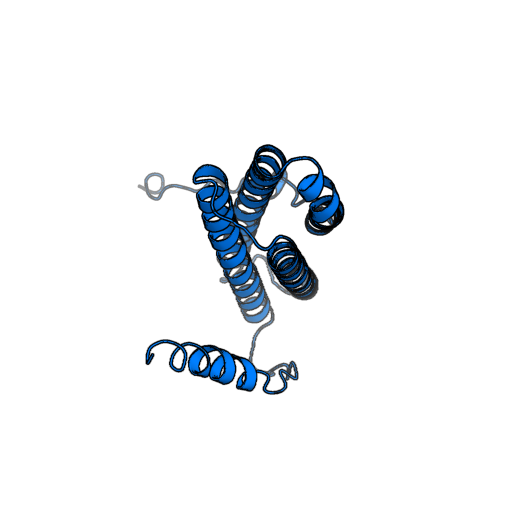N 1
ATOM 627 C CA . SER A 1 80 ? -0.101 -9.577 -0.314 1.00 81.25 80 SER A CA 1
ATOM 628 C C . SER A 1 80 ? 0.132 -9.107 -1.755 1.00 81.25 80 SER A C 1
ATOM 630 O O . SER A 1 80 ? 1.162 -9.421 -2.358 1.00 81.25 80 SER A O 1
ATOM 632 N N . GLN A 1 81 ? -0.760 -8.255 -2.273 1.00 84.19 81 GLN A N 1
ATOM 633 C CA . GLN A 1 81 ? -0.631 -7.679 -3.612 1.00 84.19 81 GLN A CA 1
ATOM 634 C C . GLN A 1 81 ? 0.613 -6.790 -3.744 1.00 84.19 81 GLN A C 1
ATOM 636 O O . GLN A 1 81 ? 1.394 -6.969 -4.681 1.00 84.19 81 GLN A O 1
ATOM 641 N N . ILE A 1 82 ? 0.852 -5.875 -2.794 1.00 85.50 82 ILE A N 1
ATOM 642 C CA . ILE A 1 82 ? 2.052 -5.022 -2.794 1.00 85.50 82 ILE A CA 1
ATOM 643 C C . ILE A 1 82 ? 3.322 -5.879 -2.743 1.00 85.50 82 ILE A C 1
ATOM 645 O O . ILE A 1 82 ? 4.254 -5.629 -3.509 1.00 85.50 82 ILE A O 1
ATOM 649 N N . LYS A 1 83 ? 3.366 -6.914 -1.893 1.00 83.88 83 LYS A N 1
ATOM 650 C CA . LYS A 1 83 ? 4.520 -7.821 -1.786 1.00 83.88 83 LYS A CA 1
ATOM 651 C C . LYS A 1 83 ? 4.791 -8.543 -3.107 1.00 83.88 83 LYS A C 1
ATOM 653 O O . LYS A 1 83 ? 5.934 -8.555 -3.570 1.00 83.88 83 LYS A O 1
ATOM 658 N N . ALA A 1 84 ? 3.757 -9.103 -3.735 1.00 80.88 84 ALA A N 1
ATOM 659 C CA . ALA A 1 84 ? 3.878 -9.804 -5.011 1.00 80.88 84 ALA A CA 1
ATOM 660 C C . ALA A 1 84 ? 4.381 -8.876 -6.129 1.00 80.88 84 ALA A C 1
ATOM 662 O O . ALA A 1 84 ? 5.343 -9.207 -6.827 1.00 80.88 84 ALA A O 1
ATOM 663 N N . LEU A 1 85 ? 3.792 -7.684 -6.252 1.00 84.25 85 LEU A N 1
ATOM 664 C CA . LEU A 1 85 ? 4.160 -6.706 -7.277 1.00 84.25 85 LEU A CA 1
ATOM 665 C C . LEU A 1 85 ? 5.565 -6.138 -7.064 1.00 84.25 85 LEU A C 1
ATOM 667 O O . LEU A 1 85 ? 6.315 -6.016 -8.029 1.00 84.25 85 LEU A O 1
ATOM 671 N N . ARG A 1 86 ? 5.970 -5.853 -5.819 1.00 86.25 86 ARG A N 1
ATOM 672 C CA . ARG A 1 86 ? 7.344 -5.418 -5.503 1.00 86.25 86 ARG A CA 1
ATOM 673 C C . ARG A 1 86 ? 8.367 -6.496 -5.839 1.00 86.25 86 ARG A C 1
ATOM 675 O O . ARG A 1 86 ? 9.410 -6.186 -6.408 1.00 86.25 86 ARG A O 1
ATOM 682 N N . LYS A 1 87 ? 8.079 -7.761 -5.513 1.00 85.06 87 LYS A N 1
ATOM 683 C CA . LYS A 1 87 ? 8.950 -8.891 -5.869 1.00 85.06 87 LYS A CA 1
ATOM 684 C C . LYS A 1 87 ? 9.096 -9.011 -7.384 1.00 85.06 87 LYS A C 1
ATOM 686 O O . LYS A 1 87 ? 10.196 -9.262 -7.869 1.00 85.06 87 LYS A O 1
ATOM 691 N N . LEU A 1 88 ? 8.005 -8.815 -8.122 1.00 83.12 88 LEU A N 1
ATOM 692 C CA . LEU A 1 88 ? 8.031 -8.817 -9.578 1.00 83.12 88 LEU A CA 1
ATOM 693 C C . LEU A 1 88 ? 8.825 -7.624 -10.129 1.00 83.12 88 LEU A C 1
ATOM 695 O O . LEU A 1 88 ? 9.680 -7.830 -10.980 1.00 83.12 88 LEU A O 1
ATOM 699 N N . ALA A 1 89 ? 8.621 -6.416 -9.596 1.00 85.00 89 ALA A N 1
ATOM 700 C CA . ALA A 1 89 ? 9.341 -5.213 -10.014 1.00 85.00 89 ALA A CA 1
ATOM 701 C C . ALA A 1 89 ? 10.855 -5.378 -9.830 1.00 85.00 89 ALA A C 1
ATOM 703 O O . ALA A 1 89 ? 11.597 -5.224 -10.796 1.00 85.00 89 ALA A O 1
ATOM 704 N N . ARG A 1 90 ? 11.295 -5.830 -8.646 1.00 85.75 90 ARG A N 1
ATOM 705 C CA . ARG A 1 90 ? 12.711 -6.107 -8.336 1.00 85.75 90 ARG A CA 1
ATOM 706 C C . ARG A 1 90 ? 13.369 -7.077 -9.327 1.00 85.75 90 ARG A C 1
ATOM 708 O O . ARG A 1 90 ? 14.532 -6.910 -9.668 1.00 85.75 90 ARG A O 1
ATOM 715 N N . ARG A 1 91 ? 12.635 -8.083 -9.826 1.00 85.56 91 ARG A N 1
ATOM 716 C CA . ARG A 1 91 ? 13.160 -9.031 -10.833 1.00 85.56 91 ARG A CA 1
ATOM 717 C C . ARG A 1 91 ? 13.453 -8.377 -12.182 1.00 85.56 91 ARG A C 1
ATOM 719 O O . ARG A 1 91 ? 14.312 -8.869 -12.908 1.00 85.56 91 ARG A O 1
ATOM 726 N N . PHE A 1 92 ? 12.723 -7.322 -12.530 1.00 84.06 92 PHE A N 1
ATOM 727 C CA . PHE A 1 92 ? 12.919 -6.589 -13.777 1.00 84.06 92 PHE A CA 1
ATOM 728 C C . PHE A 1 92 ? 13.826 -5.364 -13.607 1.00 84.06 92 PHE A C 1
ATOM 730 O O . PHE A 1 92 ? 14.419 -4.940 -14.593 1.00 84.06 92 PHE A O 1
ATOM 737 N N . GLU A 1 93 ? 13.995 -4.840 -12.386 1.00 83.50 93 GLU A N 1
ATOM 738 C CA . GLU A 1 93 ? 14.892 -3.709 -12.094 1.00 83.50 93 GLU A CA 1
ATOM 739 C C . GLU A 1 93 ? 16.333 -3.966 -12.544 1.00 83.50 93 GLU A C 1
ATOM 741 O O . GLU A 1 93 ? 16.943 -3.079 -13.129 1.00 83.50 93 GLU A O 1
ATOM 746 N N . SER A 1 94 ? 16.861 -5.182 -12.360 1.00 81.00 94 SER A N 1
ATOM 747 C CA . SER A 1 94 ? 18.228 -5.529 -12.789 1.00 81.00 94 SER A CA 1
ATOM 748 C C . SER A 1 94 ? 18.448 -5.449 -14.304 1.00 81.00 94 SER A C 1
ATOM 750 O O . SER A 1 94 ? 19.584 -5.510 -14.764 1.00 81.00 94 SER A O 1
ATOM 752 N N . ARG A 1 95 ? 17.370 -5.326 -15.086 1.00 83.00 95 ARG A N 1
ATOM 753 C CA . ARG A 1 95 ? 17.397 -5.194 -16.548 1.00 83.00 95 ARG A CA 1
ATOM 754 C C . ARG A 1 95 ? 17.213 -3.749 -17.017 1.00 83.00 95 ARG A C 1
ATOM 756 O O . ARG A 1 95 ? 17.189 -3.515 -18.222 1.00 83.00 95 ARG A O 1
ATOM 763 N N . VAL A 1 96 ? 17.038 -2.799 -16.098 1.00 82.50 96 VAL A N 1
ATOM 764 C CA . VAL A 1 96 ? 16.899 -1.372 -16.406 1.00 82.50 96 VAL A CA 1
ATOM 765 C C . VAL A 1 96 ? 18.272 -0.720 -16.297 1.00 82.50 96 VAL A C 1
ATOM 767 O O . VAL A 1 96 ? 18.883 -0.731 -15.233 1.00 82.50 96 VAL A O 1
ATOM 770 N N . SER A 1 97 ? 18.763 -0.154 -17.399 1.00 82.50 97 SER A N 1
ATOM 771 C CA . SER A 1 97 ? 20.020 0.598 -17.391 1.00 82.50 97 SER A CA 1
ATOM 772 C C . SER A 1 97 ? 19.852 1.932 -16.660 1.00 82.50 97 SER A C 1
ATOM 774 O O . SER A 1 97 ? 18.819 2.585 -16.794 1.00 82.50 97 SER A O 1
ATOM 776 N N . ASN A 1 98 ? 20.894 2.403 -15.974 1.00 83.19 98 ASN A N 1
ATOM 777 C CA . ASN A 1 98 ? 20.918 3.758 -15.407 1.00 83.19 98 ASN A CA 1
ATOM 778 C C . ASN A 1 98 ? 20.856 4.848 -16.495 1.00 83.19 98 ASN A C 1
ATOM 780 O O . ASN A 1 98 ? 20.451 5.971 -16.216 1.00 83.19 98 ASN A O 1
ATOM 784 N N . SER A 1 99 ? 21.242 4.519 -17.733 1.00 82.56 99 SER A N 1
ATOM 785 C CA . SER A 1 99 ? 21.109 5.403 -18.898 1.00 82.56 99 SER A CA 1
ATOM 786 C C . SER A 1 99 ? 19.700 5.421 -19.505 1.00 82.56 99 SER A C 1
ATOM 788 O O . SER A 1 99 ? 19.463 6.132 -20.480 1.00 82.56 99 SER A O 1
ATOM 790 N N . ASP A 1 100 ? 18.763 4.632 -18.970 1.00 86.88 100 ASP A N 1
ATOM 791 C CA . ASP A 1 100 ? 17.391 4.582 -19.461 1.00 86.88 100 ASP A CA 1
ATOM 792 C C . ASP A 1 100 ? 16.638 5.880 -19.111 1.00 86.88 100 ASP A C 1
ATOM 794 O O . ASP A 1 100 ? 16.643 6.295 -17.948 1.00 86.88 100 ASP A O 1
ATOM 798 N N . PRO A 1 101 ? 15.927 6.515 -20.061 1.00 88.25 101 PRO A N 1
ATOM 799 C CA . PRO A 1 101 ? 15.189 7.752 -19.794 1.00 88.25 101 PRO A CA 1
ATOM 800 C C . PRO A 1 101 ? 14.085 7.591 -18.735 1.00 88.25 101 PRO A C 1
ATOM 802 O O . PRO A 1 101 ? 13.664 8.575 -18.128 1.00 88.25 101 PRO A O 1
ATOM 805 N N . LEU A 1 102 ? 13.603 6.367 -18.484 1.00 88.69 102 LEU A N 1
ATOM 806 C CA . LEU A 1 102 ? 12.613 6.087 -17.442 1.00 88.69 102 LEU A CA 1
ATOM 807 C C . LEU A 1 102 ? 13.236 5.838 -16.065 1.00 88.69 102 LEU A C 1
ATOM 809 O O . LEU A 1 102 ? 12.498 5.823 -15.075 1.00 88.69 102 LEU A O 1
ATOM 813 N N . PHE A 1 103 ? 14.557 5.671 -15.968 1.00 87.44 103 PHE A N 1
ATOM 814 C CA . PHE A 1 103 ? 15.239 5.390 -14.705 1.00 87.44 103 PHE A CA 1
ATOM 815 C C . PHE A 1 103 ? 14.952 6.447 -13.618 1.00 87.44 103 PHE A C 1
ATOM 817 O O . PHE A 1 103 ? 14.521 6.047 -12.531 1.00 87.44 103 PHE A O 1
ATOM 824 N N . PRO A 1 104 ? 15.039 7.773 -13.878 1.00 89.25 104 PRO A N 1
ATOM 825 C CA . PRO A 1 104 ? 14.709 8.787 -12.869 1.00 89.25 104 PRO A CA 1
ATOM 826 C C . PRO A 1 104 ? 13.257 8.692 -12.383 1.00 89.25 104 PRO A C 1
ATOM 828 O O . PRO A 1 104 ? 12.962 8.855 -11.199 1.00 89.25 104 PRO A O 1
ATOM 831 N N . LYS A 1 105 ? 12.328 8.362 -13.289 1.00 91.62 105 LYS A N 1
ATOM 832 C CA . LYS A 1 105 ? 10.910 8.200 -12.953 1.00 91.62 105 LYS A CA 1
ATOM 833 C C . LYS A 1 105 ? 10.680 6.975 -12.069 1.00 91.62 105 LYS A C 1
ATOM 835 O O . LYS A 1 105 ? 9.894 7.046 -11.129 1.00 91.62 105 LYS A O 1
ATOM 840 N N . ILE A 1 106 ? 11.368 5.867 -12.345 1.00 88.81 106 ILE A N 1
ATOM 841 C CA . ILE A 1 106 ? 11.328 4.660 -11.509 1.00 88.81 106 ILE A CA 1
ATOM 842 C C . ILE A 1 106 ? 11.870 4.969 -10.107 1.00 88.81 106 ILE A C 1
ATOM 844 O O . ILE A 1 106 ? 11.230 4.590 -9.126 1.00 88.81 106 ILE A O 1
ATOM 848 N N . GLN A 1 107 ? 12.977 5.711 -9.996 1.00 88.69 107 GLN A N 1
ATOM 849 C CA . GLN A 1 107 ? 13.522 6.125 -8.697 1.00 88.69 107 GLN A CA 1
ATOM 850 C C . GLN A 1 107 ? 12.548 7.008 -7.911 1.00 88.69 107 GLN 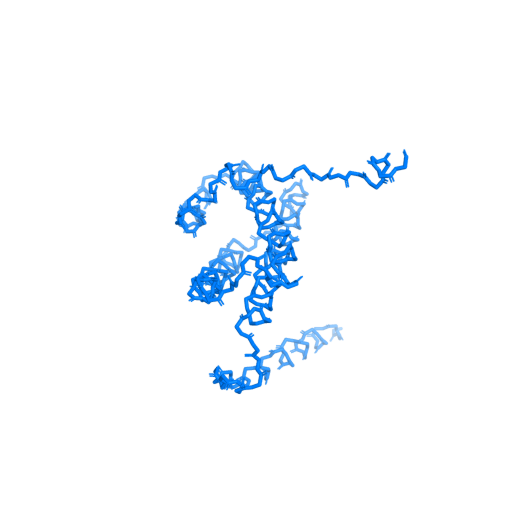A C 1
ATOM 852 O O . GLN A 1 107 ? 12.247 6.706 -6.758 1.00 88.69 107 GLN A O 1
ATOM 857 N N . SER A 1 108 ? 11.931 8.000 -8.556 1.00 89.94 108 SER A N 1
ATOM 858 C CA . SER A 1 108 ? 10.900 8.828 -7.915 1.00 89.94 108 SER A CA 1
ATOM 859 C C . SER A 1 108 ? 9.721 7.997 -7.378 1.00 89.94 108 SER A C 1
ATOM 861 O O . SER A 1 108 ? 9.211 8.245 -6.282 1.00 89.94 108 SER A O 1
ATOM 863 N N . LEU A 1 109 ? 9.286 6.951 -8.095 1.00 89.06 109 LEU A N 1
ATOM 864 C CA . LEU A 1 109 ? 8.239 6.054 -7.586 1.00 89.06 109 LEU A CA 1
ATOM 865 C C . LEU A 1 109 ? 8.703 5.243 -6.365 1.00 89.06 109 LEU A C 1
ATOM 867 O O . LEU A 1 109 ? 7.894 4.974 -5.474 1.00 89.06 109 LEU A O 1
ATOM 871 N N . LYS A 1 110 ? 9.986 4.874 -6.293 1.00 87.06 110 LYS A N 1
ATOM 872 C CA . LYS A 1 110 ? 10.570 4.187 -5.131 1.00 87.06 110 LYS A CA 1
ATOM 873 C C . LYS A 1 110 ? 10.635 5.105 -3.914 1.00 87.06 110 LYS A C 1
ATOM 875 O O . LYS A 1 110 ? 10.250 4.683 -2.828 1.00 87.06 110 LYS A O 1
ATOM 880 N N . GLU A 1 111 ? 11.006 6.368 -4.084 1.00 86.50 111 GLU A N 1
ATOM 881 C CA . GLU A 1 111 ? 10.976 7.367 -3.005 1.00 86.50 111 GLU A CA 1
ATOM 882 C C . GLU A 1 111 ? 9.552 7.612 -2.486 1.00 86.50 111 GLU A C 1
ATOM 884 O O . GLU A 1 111 ? 9.296 7.656 -1.277 1.00 86.50 111 GLU A O 1
ATOM 889 N N . ARG A 1 112 ? 8.575 7.689 -3.397 1.00 86.62 112 ARG A N 1
ATOM 890 C CA . ARG A 1 112 ? 7.154 7.757 -3.025 1.00 86.62 112 ARG A CA 1
ATOM 891 C C . ARG A 1 112 ? 6.709 6.517 -2.257 1.00 86.62 112 ARG A C 1
ATOM 893 O O . ARG A 1 112 ? 5.915 6.639 -1.325 1.00 86.62 112 ARG A O 1
ATOM 900 N N . LEU A 1 113 ? 7.236 5.342 -2.601 1.00 85.94 113 LEU A N 1
ATOM 901 C CA . LEU A 1 113 ? 6.966 4.110 -1.866 1.00 85.94 113 LEU A CA 1
ATOM 902 C C . LEU A 1 113 ? 7.526 4.177 -0.438 1.00 85.94 113 LEU A C 1
ATOM 904 O O . LEU A 1 113 ? 6.815 3.794 0.486 1.00 85.94 113 LEU A O 1
ATOM 908 N N . ILE A 1 114 ? 8.732 4.722 -0.228 1.00 83.69 114 ILE A N 1
ATOM 909 C CA . ILE A 1 114 ? 9.276 4.980 1.124 1.00 83.69 114 ILE A CA 1
ATOM 910 C C . ILE A 1 114 ? 8.317 5.876 1.915 1.00 83.69 114 ILE A C 1
ATOM 912 O O . ILE A 1 114 ? 7.964 5.579 3.058 1.00 83.69 114 ILE A O 1
ATOM 916 N N . SER A 1 115 ? 7.856 6.961 1.290 1.00 83.94 115 SER A N 1
ATOM 917 C CA . SER A 1 115 ? 6.931 7.908 1.918 1.00 83.94 115 SER A CA 1
ATOM 918 C C . SER A 1 115 ? 5.602 7.256 2.303 1.00 83.94 115 SER A C 1
ATOM 920 O O . SER A 1 115 ? 5.112 7.490 3.410 1.00 83.94 115 SER A O 1
ATOM 922 N N . PHE A 1 116 ? 5.051 6.406 1.431 1.00 86.69 116 PHE A N 1
ATOM 923 C CA . PHE A 1 116 ? 3.878 5.581 1.725 1.00 86.69 116 PHE A CA 1
ATOM 924 C C . PHE A 1 116 ? 4.127 4.667 2.932 1.00 86.69 116 PHE A C 1
ATOM 926 O O . PHE A 1 116 ? 3.342 4.694 3.874 1.00 86.69 116 PHE A O 1
ATOM 933 N N . LEU A 1 117 ? 5.232 3.914 2.949 1.00 83.12 117 LEU A N 1
ATOM 934 C CA . LEU A 1 117 ? 5.542 2.976 4.036 1.00 83.12 117 LEU A CA 1
ATOM 935 C C . LEU A 1 117 ? 5.669 3.683 5.389 1.00 83.12 117 LEU A C 1
ATOM 937 O O . LEU A 1 117 ? 5.201 3.171 6.406 1.00 83.12 117 LEU A O 1
ATOM 941 N N . ARG A 1 118 ? 6.256 4.883 5.403 1.00 85.56 118 ARG A N 1
ATOM 942 C CA . ARG A 1 118 ? 6.341 5.714 6.607 1.00 85.56 118 ARG A CA 1
ATOM 943 C C . ARG A 1 118 ? 4.956 6.135 7.106 1.00 85.56 118 ARG A C 1
ATOM 945 O O . ARG A 1 118 ? 4.696 6.019 8.300 1.00 85.56 118 ARG A O 1
ATOM 952 N N . ARG A 1 119 ? 4.071 6.597 6.213 1.00 86.00 119 ARG A N 1
ATOM 953 C CA . ARG A 1 119 ? 2.690 6.972 6.573 1.00 86.00 119 ARG A CA 1
ATOM 954 C C . ARG A 1 119 ? 1.880 5.770 7.055 1.00 86.00 119 ARG A C 1
ATOM 956 O O . ARG A 1 119 ? 1.246 5.865 8.096 1.00 86.00 119 ARG A O 1
ATOM 963 N N . HIS A 1 120 ? 1.984 4.639 6.361 1.00 86.12 120 HIS A N 1
ATOM 964 C CA . HIS A 1 120 ? 1.351 3.377 6.744 1.00 86.12 120 HIS A CA 1
ATOM 965 C C . HIS A 1 120 ? 1.746 2.967 8.169 1.00 86.12 120 HIS A C 1
ATOM 967 O O . HIS A 1 120 ? 0.885 2.708 9.002 1.00 86.12 120 HIS A O 1
ATOM 973 N N . ARG A 1 121 ? 3.047 3.011 8.499 1.00 83.56 121 ARG A N 1
ATOM 974 C CA . ARG A 1 121 ? 3.533 2.724 9.859 1.00 83.56 121 ARG A CA 1
ATOM 975 C C . ARG A 1 121 ? 2.933 3.681 10.895 1.00 83.56 121 ARG A C 1
ATOM 977 O O . ARG A 1 121 ? 2.468 3.239 11.937 1.00 83.56 121 ARG A O 1
ATOM 984 N N . GLN A 1 122 ? 2.910 4.983 10.606 1.00 87.62 122 GLN A N 1
ATOM 985 C CA . GLN A 1 122 ? 2.322 5.983 11.508 1.00 87.62 122 GLN A CA 1
ATOM 986 C C . GLN A 1 122 ? 0.820 5.758 11.733 1.00 87.62 122 GLN A C 1
ATOM 988 O O . GLN A 1 122 ? 0.334 5.918 12.851 1.00 87.62 122 GLN A O 1
ATOM 993 N N . ASN A 1 123 ? 0.082 5.394 10.686 1.00 87.31 123 ASN A N 1
ATOM 994 C CA . ASN A 1 123 ? -1.335 5.066 10.787 1.00 87.31 123 ASN A CA 1
ATOM 995 C C . ASN A 1 123 ? -1.565 3.760 11.553 1.00 87.31 123 ASN A C 1
ATOM 997 O O . ASN A 1 123 ? -2.473 3.704 12.377 1.00 87.31 123 ASN A O 1
ATOM 1001 N N . GLY A 1 124 ? -0.718 2.749 11.347 1.00 82.25 124 GLY A N 1
ATOM 1002 C CA . GLY A 1 124 ? -0.745 1.493 12.095 1.00 82.25 124 GLY A CA 1
ATOM 1003 C C . GLY A 1 124 ? -0.614 1.710 13.603 1.00 82.25 124 GLY A C 1
ATOM 1004 O O . GLY A 1 124 ? -1.420 1.182 14.367 1.00 82.25 124 GLY A O 1
ATOM 1005 N N . GLU A 1 125 ? 0.325 2.554 14.039 1.00 84.19 125 GLU A N 1
ATOM 1006 C CA . GLU A 1 125 ? 0.474 2.901 15.461 1.00 84.19 125 GLU A CA 1
ATOM 1007 C C . GLU A 1 125 ? -0.762 3.626 16.018 1.00 84.19 125 GLU A C 1
ATOM 1009 O O . GLU A 1 125 ? -1.269 3.258 17.076 1.00 84.19 125 GLU A O 1
ATOM 1014 N N . LYS A 1 126 ? -1.338 4.577 15.268 1.00 87.56 126 LYS A N 1
ATOM 1015 C CA . LYS A 1 126 ? -2.593 5.248 15.664 1.00 87.56 126 LYS A CA 1
ATOM 1016 C C . LYS A 1 126 ? -3.770 4.278 15.764 1.00 87.56 126 LYS A C 1
ATOM 1018 O O . LYS A 1 126 ? -4.602 4.405 16.657 1.00 87.56 126 LYS A O 1
ATOM 1023 N N . LEU A 1 127 ? -3.872 3.320 14.842 1.00 84.12 127 LEU A N 1
ATOM 1024 C CA . LEU A 1 127 ? -4.917 2.296 14.867 1.00 84.12 127 LEU A CA 1
ATOM 1025 C C . LEU A 1 127 ? -4.766 1.370 16.080 1.00 84.12 127 LEU A C 1
ATOM 1027 O O . LEU A 1 127 ? -5.774 1.016 16.691 1.00 84.12 127 LEU A O 1
ATOM 1031 N N . LYS A 1 128 ? -3.534 1.012 16.467 1.00 80.75 128 LYS A N 1
ATOM 1032 C CA . LYS A 1 128 ? -3.256 0.244 17.693 1.00 80.75 128 LYS A CA 1
ATOM 1033 C C . LYS A 1 128 ? -3.657 1.023 18.948 1.00 80.75 128 LYS A C 1
ATOM 1035 O O . LYS A 1 128 ? -4.318 0.459 19.818 1.00 80.75 128 LYS A O 1
ATOM 1040 N N . GLU A 1 129 ? -3.303 2.306 19.013 1.00 85.62 129 GLU A N 1
ATOM 1041 C CA . GLU A 1 129 ? -3.648 3.202 20.124 1.00 85.62 129 GLU A CA 1
ATOM 1042 C C . GLU A 1 129 ? -5.170 3.348 20.285 1.00 85.62 129 GLU A C 1
ATOM 1044 O O . GLU A 1 129 ? -5.704 3.164 21.377 1.00 85.62 129 GLU A O 1
ATOM 1049 N N . LEU A 1 130 ? -5.885 3.617 19.188 1.00 85.38 130 LEU A N 1
ATOM 1050 C CA . LEU A 1 130 ? -7.333 3.843 19.204 1.00 85.38 130 LEU A CA 1
ATOM 1051 C C . LEU A 1 130 ? -8.156 2.550 19.334 1.00 85.38 130 LEU A C 1
ATOM 1053 O O . LEU A 1 130 ? -9.254 2.574 19.886 1.00 85.38 130 LEU A O 1
ATOM 1057 N N . GLY A 1 131 ? -7.665 1.434 18.791 1.00 75.50 131 GLY A N 1
ATOM 1058 C CA . GLY A 1 131 ? -8.372 0.151 18.763 1.00 75.50 131 GLY A CA 1
ATOM 1059 C C . GLY A 1 131 ? -8.175 -0.716 20.014 1.00 75.50 131 GLY A C 1
ATOM 1060 O O . GLY A 1 131 ? -8.981 -1.611 20.281 1.00 75.50 131 GLY A O 1
ATOM 1061 N N . GLY A 1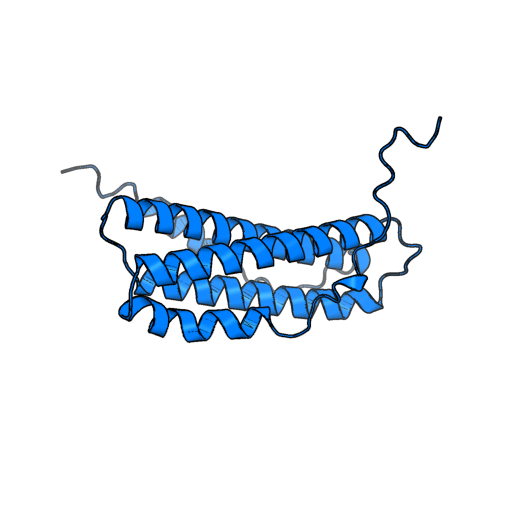 132 ? -7.126 -0.471 20.802 1.00 73.69 132 GLY A N 1
ATOM 1062 C CA . GLY A 1 132 ? -6.817 -1.246 22.005 1.00 73.69 132 GLY A CA 1
ATOM 1063 C C . GLY A 1 132 ? -6.341 -2.682 21.726 1.00 73.69 132 GLY A C 1
ATOM 1064 O O . GLY A 1 132 ? -5.971 -3.053 20.610 1.00 73.69 132 GLY A O 1
ATOM 1065 N N . SER A 1 133 ? -6.348 -3.531 22.759 1.00 66.69 133 SER A N 1
ATOM 1066 C CA . SER A 1 133 ? -5.728 -4.873 22.746 1.00 66.69 133 SER A CA 1
ATOM 1067 C C . SER A 1 133 ? -6.255 -5.818 21.656 1.00 66.69 133 SER A C 1
ATOM 1069 O O . SER A 1 133 ? -5.478 -6.578 21.074 1.00 66.69 133 SER A O 1
ATOM 1071 N N . LYS A 1 134 ? -7.550 -5.734 21.317 1.00 63.81 134 LYS A N 1
ATOM 1072 C CA . LYS A 1 134 ? -8.183 -6.527 20.245 1.00 63.81 134 LYS A CA 1
ATOM 1073 C C . LYS A 1 134 ? -7.567 -6.242 18.865 1.00 63.81 134 LYS A C 1
ATOM 1075 O O . LYS A 1 134 ? -7.468 -7.132 18.020 1.00 63.81 134 LYS A O 1
ATOM 1080 N N . TRP A 1 135 ? -7.118 -5.010 18.643 1.00 64.50 135 TRP A N 1
ATOM 1081 C CA . TRP A 1 135 ? -6.542 -4.576 17.373 1.00 64.50 135 TRP A CA 1
ATOM 1082 C C . TRP A 1 135 ? -5.057 -4.907 17.289 1.00 64.50 135 TRP A C 1
ATOM 1084 O O . TRP A 1 135 ? -4.605 -5.426 16.275 1.00 64.50 135 TRP A O 1
ATOM 1094 N N . ILE A 1 136 ? -4.312 -4.739 18.380 1.00 62.62 136 ILE A N 1
ATOM 1095 C CA . ILE A 1 136 ? -2.882 -5.078 18.440 1.00 62.62 136 ILE A CA 1
ATOM 1096 C C . ILE A 1 136 ? -2.626 -6.538 18.016 1.00 62.62 136 ILE A C 1
ATOM 1098 O O . ILE A 1 136 ? -1.725 -6.800 17.219 1.00 62.62 136 ILE A O 1
ATOM 1102 N N . ALA A 1 137 ? -3.458 -7.483 18.471 1.00 60.31 137 ALA A N 1
ATOM 1103 C CA . ALA A 1 137 ? -3.355 -8.891 18.078 1.00 60.31 137 ALA A CA 1
ATOM 1104 C C . ALA A 1 137 ? -3.620 -9.118 16.577 1.00 60.31 137 ALA A C 1
ATOM 1106 O O . ALA A 1 137 ? -2.945 -9.925 15.939 1.00 60.31 137 ALA A O 1
ATOM 1107 N N . SER A 1 138 ? -4.563 -8.366 16.008 1.00 58.81 138 SER A N 1
ATOM 1108 C CA . SER A 1 138 ? -4.989 -8.495 14.611 1.00 58.81 138 SER A CA 1
ATOM 1109 C C . SER A 1 138 ? -3.996 -7.870 13.618 1.00 58.81 138 SER A C 1
ATOM 1111 O O . SER A 1 138 ? -3.896 -8.313 12.476 1.00 58.81 138 SER A O 1
ATOM 1113 N N . PHE A 1 139 ? -3.222 -6.870 14.058 1.00 60.47 139 PHE A N 1
ATOM 1114 C CA . PHE A 1 139 ? -2.226 -6.169 13.237 1.00 60.47 139 PHE A CA 1
ATOM 1115 C C . PHE A 1 139 ? -0.795 -6.704 13.386 1.00 60.47 139 PHE A C 1
ATOM 1117 O O . PHE A 1 139 ? 0.051 -6.385 12.553 1.00 60.47 139 PHE A O 1
ATOM 1124 N N . LYS A 1 140 ? -0.516 -7.577 14.365 1.00 58.53 140 LYS A N 1
ATOM 1125 C CA . LYS A 1 140 ? 0.812 -8.195 14.550 1.00 58.53 140 LYS A CA 1
ATOM 1126 C C . LYS A 1 140 ? 1.324 -8.893 13.281 1.00 58.53 140 LYS A C 1
ATOM 1128 O O . LYS A 1 140 ? 2.500 -8.818 12.963 1.00 58.53 140 LYS A O 1
ATOM 1133 N N . GLY A 1 141 ? 0.427 -9.505 12.505 1.00 54.16 141 GLY A N 1
ATOM 1134 C CA . GLY A 1 141 ? 0.761 -10.132 11.225 1.00 54.16 141 GLY A CA 1
ATOM 1135 C C . GLY A 1 141 ? 0.923 -9.164 10.050 1.00 54.16 141 GLY A C 1
ATOM 1136 O O . GLY A 1 141 ? 1.250 -9.626 8.962 1.00 54.16 141 GLY A O 1
ATOM 1137 N N . VAL A 1 142 ? 0.680 -7.854 10.208 1.00 53.88 142 VAL A N 1
ATOM 1138 C CA . VAL A 1 142 ? 0.735 -6.821 9.149 1.00 53.88 142 VAL A CA 1
ATOM 1139 C C . VAL A 1 142 ? 2.118 -6.160 9.087 1.00 53.88 142 VAL A C 1
ATOM 1141 O O . VAL A 1 142 ? 2.672 -6.064 7.985 1.00 53.88 142 VAL A O 1
ATOM 1144 N N . ASP A 1 143 ? 2.718 -5.852 10.238 1.00 52.38 143 ASP A N 1
ATOM 1145 C CA . ASP A 1 143 ? 4.004 -5.144 10.357 1.00 52.38 143 ASP A CA 1
ATOM 1146 C C . ASP A 1 143 ? 5.185 -5.898 9.709 1.00 52.38 143 ASP A C 1
ATOM 1148 O O . ASP A 1 143 ? 6.019 -5.295 9.032 1.00 52.38 143 ASP A O 1
ATOM 1152 N N . ASP A 1 144 ? 5.208 -7.232 9.788 1.00 51.31 144 ASP A N 1
ATOM 1153 C CA . ASP A 1 144 ? 6.365 -8.033 9.354 1.00 51.31 144 ASP A CA 1
ATOM 1154 C C . ASP A 1 144 ? 6.584 -8.101 7.830 1.00 51.31 144 ASP A C 1
ATOM 1156 O O . ASP A 1 144 ? 7.687 -8.391 7.382 1.00 51.31 144 ASP A O 1
ATOM 1160 N N . ALA A 1 145 ? 5.580 -7.826 6.982 1.00 44.62 145 ALA A N 1
ATOM 1161 C CA . ALA A 1 145 ? 5.746 -8.041 5.525 1.00 44.62 145 ALA A CA 1
ATOM 1162 C C . ALA A 1 145 ? 6.014 -6.794 4.687 1.00 44.62 145 ALA A C 1
ATOM 1164 O O . ALA A 1 145 ? 6.159 -6.911 3.467 1.00 44.62 145 ALA A O 1
ATOM 1165 N N . PHE A 1 146 ? 6.091 -5.622 5.309 1.00 51.31 146 PHE A N 1
ATOM 1166 C CA . PHE A 1 146 ? 6.666 -4.446 4.660 1.00 51.31 146 PHE A CA 1
ATOM 1167 C C . PHE A 1 146 ? 8.169 -4.303 4.950 1.00 51.31 146 PHE A C 1
ATOM 1169 O O . PHE A 1 146 ? 8.834 -3.514 4.277 1.00 51.31 146 PHE A O 1
ATOM 1176 N N . SER A 1 147 ? 8.683 -5.122 5.875 1.00 52.38 147 SER A N 1
ATOM 1177 C CA . SER A 1 147 ? 10.056 -5.138 6.394 1.00 52.38 147 SER A CA 1
ATOM 1178 C C . SER A 1 147 ? 11.041 -5.990 5.577 1.00 52.38 147 SER A C 1
ATOM 1180 O O . SER A 1 147 ? 12.240 -5.928 5.831 1.00 52.38 147 SER A O 1
ATOM 1182 N N . ASP A 1 148 ? 10.584 -6.741 4.562 1.00 44.91 148 ASP A N 1
ATOM 1183 C CA . ASP A 1 148 ? 11.460 -7.586 3.730 1.00 44.91 148 ASP A CA 1
ATOM 1184 C C . ASP A 1 148 ? 12.308 -6.749 2.744 1.00 44.91 148 ASP A C 1
ATOM 1186 O O . ASP A 1 148 ? 11.979 -6.537 1.561 1.00 44.91 148 ASP A O 1
ATOM 1190 N N . GLY A 1 149 ? 13.443 -6.297 3.271 1.00 46.31 149 GLY A N 1
ATOM 1191 C CA . GLY A 1 149 ? 14.502 -5.570 2.589 1.00 46.31 149 GLY A CA 1
ATOM 1192 C C . GLY A 1 149 ? 14.313 -4.076 2.758 1.00 46.31 149 GLY A C 1
ATOM 1193 O O . GLY A 1 149 ? 13.545 -3.474 1.992 1.00 46.31 149 GLY A O 1
ATOM 1194 N N . GLU A 1 150 ? 15.015 -3.534 3.759 1.00 42.72 150 GLU A N 1
ATOM 1195 C CA . GLU A 1 150 ? 15.342 -2.119 3.908 1.00 42.72 150 GLU A CA 1
ATOM 1196 C C . GLU A 1 150 ? 15.427 -1.480 2.528 1.00 42.72 150 GLU A C 1
ATOM 1198 O O . GLU A 1 150 ? 16.194 -1.889 1.653 1.00 42.72 150 GLU A O 1
ATOM 1203 N N . ILE A 1 151 ? 14.566 -0.495 2.302 1.00 45.91 151 ILE A N 1
ATOM 1204 C CA . ILE A 1 151 ? 14.907 0.499 1.307 1.00 45.91 151 ILE A CA 1
ATOM 1205 C C . ILE A 1 151 ? 16.104 1.193 1.933 1.00 45.91 151 ILE A C 1
ATOM 1207 O O . ILE A 1 151 ? 15.916 1.848 2.955 1.00 45.91 151 ILE A O 1
ATOM 1211 N N . ASP A 1 152 ? 17.302 0.935 1.404 1.00 39.81 152 ASP A N 1
ATOM 1212 C CA . ASP A 1 152 ? 18.522 1.580 1.871 1.00 39.81 152 ASP A CA 1
ATOM 1213 C C . ASP A 1 152 ? 18.228 3.084 1.995 1.00 39.81 152 ASP A C 1
ATOM 1215 O O . ASP A 1 152 ? 17.903 3.719 0.983 1.00 39.81 152 ASP A O 1
ATOM 1219 N N . PRO A 1 153 ? 18.242 3.658 3.210 1.00 42.34 153 PRO A N 1
ATOM 1220 C CA . PRO A 1 153 ? 17.986 5.078 3.391 1.00 42.34 153 PRO A CA 1
ATOM 1221 C C . PRO A 1 153 ? 19.033 5.941 2.667 1.00 42.34 153 PRO A C 1
ATOM 1223 O O . PRO A 1 153 ? 18.744 7.097 2.375 1.00 42.34 153 PRO A O 1
ATOM 1226 N N . ASN A 1 154 ? 20.189 5.377 2.285 1.00 38.66 154 ASN A N 1
ATOM 1227 C CA . ASN A 1 154 ? 21.197 6.030 1.446 1.00 38.66 154 ASN A CA 1
ATOM 1228 C C . ASN A 1 154 ? 20.913 5.936 -0.062 1.00 38.66 154 ASN A C 1
ATOM 1230 O O . ASN A 1 154 ? 21.632 6.533 -0.857 1.00 38.66 154 ASN A O 1
ATOM 1234 N N . CYS A 1 155 ? 19.851 5.244 -0.489 1.00 38.62 155 CYS A N 1
ATOM 1235 C CA . CYS A 1 155 ? 19.388 5.300 -1.880 1.00 38.62 155 CYS A CA 1
ATOM 1236 C C . CYS A 1 155 ? 18.624 6.604 -2.191 1.00 38.62 155 CYS A C 1
ATOM 1238 O O . CYS A 1 155 ? 18.263 6.843 -3.341 1.00 38.62 155 CYS A O 1
ATOM 1240 N N . ALA A 1 156 ? 18.377 7.444 -1.178 1.00 38.38 156 ALA A N 1
ATOM 1241 C CA . ALA A 1 156 ? 17.705 8.731 -1.291 1.00 38.38 156 ALA A CA 1
ATOM 1242 C C . ALA A 1 156 ? 18.649 9.878 -0.899 1.00 38.38 156 ALA A C 1
ATOM 1244 O O . ALA A 1 156 ? 18.557 10.440 0.189 1.00 38.38 156 ALA A O 1
ATOM 1245 N N . SER A 1 157 ? 19.547 10.247 -1.808 1.00 38.22 157 SER A N 1
ATOM 1246 C CA . SER A 1 157 ? 20.148 11.585 -1.826 1.00 38.22 157 SER A CA 1
ATOM 1247 C C . SER A 1 157 ? 20.712 11.916 -3.206 1.00 38.22 157 SER A C 1
ATOM 1249 O O . SER A 1 157 ? 21.850 12.354 -3.352 1.00 38.22 157 SER A O 1
ATOM 1251 N N . PHE A 1 158 ? 19.899 11.764 -4.255 1.00 38.41 158 PHE A N 1
ATOM 1252 C CA . PHE A 1 158 ? 20.118 12.645 -5.397 1.00 38.41 158 PHE A CA 1
ATOM 1253 C C . PHE A 1 158 ? 19.556 14.012 -5.014 1.00 38.41 158 PHE A C 1
ATOM 1255 O O . PHE A 1 158 ? 18.387 14.085 -4.625 1.00 38.41 158 PHE A O 1
ATOM 1262 N N . PRO A 1 159 ? 20.362 15.087 -5.058 1.00 37.53 159 PRO A N 1
ATOM 1263 C CA . PRO A 1 159 ? 19.846 16.414 -4.788 1.00 37.53 159 PRO A CA 1
ATOM 1264 C C . PRO A 1 159 ? 18.721 16.670 -5.787 1.00 37.53 159 PRO A C 1
ATOM 1266 O O . PRO A 1 159 ? 18.932 16.632 -7.002 1.00 37.53 159 PRO A O 1
ATOM 1269 N N . VAL A 1 160 ? 17.515 16.903 -5.270 1.00 39.72 160 VAL A N 1
ATOM 1270 C CA . VAL A 1 160 ? 16.472 17.583 -6.028 1.00 39.72 160 VAL A CA 1
ATOM 1271 C C . VAL A 1 160 ? 17.057 18.957 -6.314 1.00 39.72 160 VAL A C 1
ATOM 1273 O O . VAL A 1 160 ? 16.977 19.845 -5.472 1.00 39.72 160 VAL A O 1
ATOM 1276 N N . ARG A 1 161 ? 17.722 19.117 -7.463 1.00 37.41 161 ARG A N 1
ATOM 1277 C CA . ARG A 1 161 ? 18.025 20.448 -7.971 1.00 37.41 161 ARG A CA 1
ATOM 1278 C C . ARG A 1 161 ? 16.672 21.083 -8.232 1.00 37.41 161 ARG A C 1
ATOM 1280 O O . ARG A 1 161 ? 15.967 20.705 -9.169 1.00 37.41 161 ARG A O 1
ATOM 1287 N N . THR A 1 162 ? 16.269 21.974 -7.340 1.00 39.53 162 THR A N 1
ATOM 1288 C CA . THR A 1 162 ? 15.249 22.962 -7.649 1.00 39.53 162 THR A CA 1
ATOM 1289 C C . THR A 1 162 ? 15.705 23.690 -8.909 1.00 39.53 162 THR A C 1
ATOM 1291 O O . THR A 1 162 ? 16.890 23.968 -9.084 1.00 39.53 162 THR A O 1
ATOM 1294 N N . ILE A 1 163 ? 14.765 23.935 -9.820 1.00 45.41 163 ILE A N 1
ATOM 1295 C CA . ILE A 1 163 ? 15.000 24.543 -11.141 1.00 45.41 163 ILE A CA 1
ATOM 1296 C C . ILE A 1 163 ? 15.690 25.924 -11.032 1.00 45.41 163 ILE A C 1
ATOM 1298 O O . ILE A 1 163 ? 16.241 26.417 -12.010 1.00 45.41 163 ILE A O 1
ATOM 1302 N N . ASP A 1 164 ? 15.767 26.485 -9.827 1.00 41.62 164 ASP A N 1
ATOM 1303 C CA . ASP A 1 164 ? 16.443 27.740 -9.506 1.00 41.62 164 ASP A CA 1
ATOM 1304 C C . ASP A 1 164 ? 17.987 27.658 -9.453 1.00 41.62 164 ASP A C 1
ATOM 1306 O O . ASP A 1 164 ? 18.630 28.685 -9.289 1.00 41.62 164 ASP A O 1
ATOM 1310 N N . GLU A 1 165 ? 18.614 26.482 -9.620 1.00 41.25 165 GLU A N 1
ATOM 1311 C CA . GLU A 1 165 ? 20.091 26.338 -9.636 1.00 41.25 165 GLU A CA 1
ATOM 1312 C C . GLU A 1 165 ? 20.702 26.138 -11.043 1.00 41.25 165 GLU A C 1
ATOM 1314 O O . GLU A 1 165 ? 21.845 25.692 -11.174 1.00 41.25 165 GLU A O 1
ATOM 1319 N N . GLN A 1 166 ? 19.959 26.417 -12.119 1.00 38.84 166 GLN A N 1
ATOM 1320 C CA . GLN A 1 166 ? 20.468 26.318 -13.501 1.00 38.84 166 GLN A CA 1
ATOM 1321 C C . GLN A 1 166 ? 20.509 27.644 -14.275 1.00 38.84 166 GLN A C 1
ATOM 1323 O O . GLN A 1 166 ? 20.714 27.617 -15.490 1.00 38.84 166 GLN A O 1
ATOM 1328 N N . PHE A 1 167 ? 20.390 28.782 -13.591 1.00 42.47 167 PHE A N 1
ATOM 1329 C CA . PHE A 1 167 ? 20.571 30.106 -14.188 1.00 42.47 167 PHE A CA 1
ATOM 1330 C C . PHE A 1 167 ? 21.492 30.978 -13.342 1.00 42.47 167 PHE A C 1
ATOM 1332 O O . PHE A 1 167 ? 21.286 31.024 -12.110 1.00 42.47 167 PHE A O 1
#